Protein AF-A0A840R147-F1 (afdb_monomer_lite)

Secondary structure (DSSP, 8-state):
-PPPEEEEETTEEEEE---S-TTSPP----PPTT--GGGS-HHHHHHHH-

Sequence (50 aa):
MNTEKRIKVGDIELAVQEFGDAGHQAIVLIMGLGMPMVSWPESFCVALAA

pLDDT: mean 93.47, std 7.82, range [50.25, 98.19]

InterPro domains:
  IPR029058 Alpha/Beta hydrolase fold [G3DSA:3.40.50.1820] (3-50)
  IPR029058 Alpha/Beta hydrolase fold [S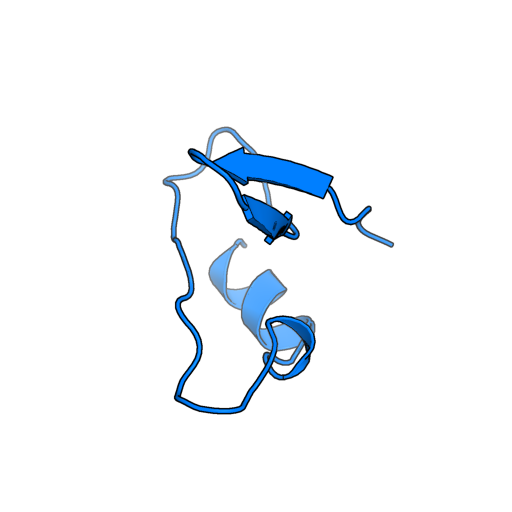SF53474] (3-48)

Structure (mmCIF, N/CA/C/O backbone):
data_AF-A0A840R147-F1
#
_entry.id   AF-A0A840R147-F1
#
loop_
_atom_site.group_PDB
_atom_site.id
_atom_site.type_symbol
_atom_site.label_atom_id
_atom_site.label_alt_id
_atom_site.label_comp_id
_atom_site.label_asym_id
_atom_site.label_entity_id
_atom_site.label_seq_id
_atom_site.pdbx_PDB_ins_code
_atom_site.Cartn_x
_atom_site.Cartn_y
_atom_site.Cartn_z
_atom_site.occupancy
_atom_site.B_iso_or_equiv
_atom_site.auth_seq_id
_atom_site.auth_comp_id
_atom_site.auth_asym_id
_atom_site.auth_atom_id
_atom_site.pdbx_PDB_model_num
ATOM 1 N N . MET A 1 1 ? 12.553 6.992 5.438 1.00 50.25 1 MET A N 1
ATOM 2 C CA . MET A 1 1 ? 12.303 5.538 5.457 1.00 50.25 1 MET A CA 1
ATOM 3 C C . MET A 1 1 ? 10.927 5.363 6.060 1.00 50.25 1 MET A C 1
ATOM 5 O O . MET A 1 1 ? 10.778 5.580 7.257 1.00 50.25 1 MET A O 1
ATOM 9 N N . ASN A 1 2 ? 9.912 5.162 5.222 1.00 65.50 2 ASN A N 1
ATOM 10 C CA . ASN A 1 2 ? 8.533 5.078 5.697 1.00 65.50 2 ASN A CA 1
ATOM 11 C C . ASN A 1 2 ? 8.314 3.707 6.337 1.00 65.50 2 ASN A C 1
ATOM 13 O O . ASN A 1 2 ? 8.828 2.701 5.852 1.00 65.50 2 ASN A O 1
ATOM 17 N N . THR A 1 3 ? 7.595 3.681 7.453 1.00 81.81 3 THR A N 1
ATOM 18 C CA . THR A 1 3 ? 7.385 2.458 8.229 1.00 81.81 3 THR A CA 1
ATOM 19 C C . THR A 1 3 ? 6.173 1.703 7.692 1.00 81.81 3 THR A C 1
ATOM 21 O O . THR A 1 3 ? 5.089 2.279 7.578 1.00 81.81 3 THR A O 1
ATOM 24 N N . GLU A 1 4 ? 6.347 0.415 7.395 1.00 91.38 4 GLU A N 1
ATOM 25 C CA . GLU A 1 4 ? 5.240 -0.505 7.111 1.00 91.38 4 GLU A CA 1
ATOM 26 C C . GLU A 1 4 ? 4.285 -0.580 8.313 1.00 91.38 4 GLU A C 1
ATOM 28 O O . GLU A 1 4 ? 4.710 -0.671 9.468 1.00 91.38 4 GLU A O 1
ATOM 33 N N . LYS A 1 5 ? 2.981 -0.578 8.038 1.00 94.12 5 LYS A N 1
ATOM 34 C CA . LYS A 1 5 ? 1.917 -0.818 9.014 1.00 94.12 5 LYS A CA 1
ATOM 35 C C . LYS A 1 5 ? 1.206 -2.127 8.685 1.00 94.12 5 LYS A C 1
ATOM 37 O O . LYS A 1 5 ? 1.108 -2.516 7.524 1.00 94.12 5 LYS A O 1
ATOM 42 N N . ARG A 1 6 ? 0.650 -2.779 9.706 1.00 96.19 6 ARG A N 1
ATOM 43 C CA . ARG A 1 6 ? -0.227 -3.945 9.543 1.00 96.19 6 ARG A CA 1
ATOM 44 C C . ARG A 1 6 ? -1.654 -3.600 9.940 1.00 96.19 6 ARG A C 1
ATOM 46 O O . ARG A 1 6 ? -1.872 -2.976 10.976 1.00 96.19 6 ARG A O 1
ATOM 53 N N . ILE A 1 7 ? -2.610 -4.000 9.109 1.00 96.81 7 ILE A N 1
ATOM 54 C CA . ILE A 1 7 ? -4.041 -3.756 9.303 1.00 96.81 7 ILE A CA 1
ATOM 55 C C . ILE A 1 7 ? -4.772 -5.099 9.307 1.00 96.81 7 ILE A C 1
ATOM 57 O O . ILE A 1 7 ? -4.686 -5.859 8.344 1.00 96.81 7 ILE A O 1
ATOM 61 N N . LYS A 1 8 ? -5.519 -5.388 10.378 1.00 97.75 8 LYS A N 1
ATOM 62 C CA . LYS A 1 8 ? -6.369 -6.583 10.474 1.00 97.75 8 LYS A CA 1
ATOM 63 C C . LYS A 1 8 ? -7.672 -6.366 9.700 1.00 97.75 8 LYS A C 1
ATOM 65 O O . LYS A 1 8 ? -8.377 -5.391 9.948 1.00 97.75 8 LYS A O 1
ATOM 70 N N . VAL A 1 9 ? -8.010 -7.289 8.801 1.00 97.50 9 VAL A N 1
ATOM 71 C CA . VAL A 1 9 ? -9.259 -7.284 8.026 1.00 97.50 9 VAL A CA 1
ATOM 72 C C . VAL A 1 9 ? -9.868 -8.683 8.069 1.00 97.50 9 VAL A C 1
ATOM 74 O O . VAL A 1 9 ? -9.346 -9.609 7.454 1.00 97.50 9 VAL A O 1
ATOM 77 N N . GLY A 1 10 ? -10.963 -8.852 8.816 1.00 97.44 10 GLY A N 1
ATOM 78 C CA . GLY A 1 10 ? -11.541 -10.177 9.064 1.00 97.44 10 GLY A CA 1
ATOM 79 C C . GLY A 1 10 ? -10.493 -11.117 9.660 1.00 97.44 10 GLY A C 1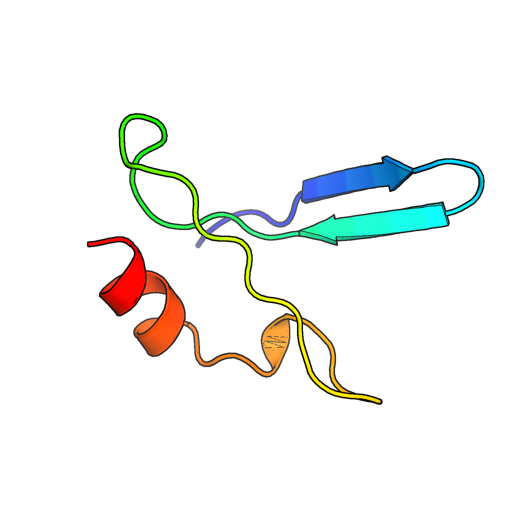
ATOM 80 O O . GLY A 1 10 ? -9.893 -10.800 10.685 1.00 97.44 10 GLY A O 1
ATOM 81 N N . ASP A 1 11 ? -10.219 -12.227 8.979 1.00 98.19 11 ASP A N 1
ATOM 82 C CA . ASP A 1 11 ? -9.253 -13.228 9.437 1.00 98.19 11 ASP A CA 1
ATOM 83 C C . ASP A 1 11 ? -7.816 -12.985 8.944 1.00 98.19 11 ASP A C 1
ATOM 85 O O . ASP A 1 11 ? -6.888 -13.632 9.430 1.00 98.19 11 ASP A O 1
ATOM 89 N N . ILE A 1 12 ? -7.578 -11.999 8.070 1.00 97.56 12 ILE A N 1
ATOM 90 C CA . ILE A 1 12 ? -6.256 -11.724 7.476 1.00 97.56 12 ILE A CA 1
ATOM 91 C C . ILE A 1 12 ? -5.611 -10.444 8.024 1.00 97.56 12 ILE A C 1
ATOM 93 O O . ILE A 1 12 ? -6.296 -9.563 8.541 1.00 97.56 12 ILE A O 1
ATOM 97 N N . GLU A 1 13 ? -4.286 -10.333 7.912 1.00 97.69 13 GLU A N 1
ATOM 98 C CA . GLU A 1 13 ? -3.543 -9.082 8.112 1.00 97.69 13 GLU A CA 1
ATOM 99 C C . GLU A 1 13 ? -2.947 -8.610 6.786 1.00 97.69 13 GLU A C 1
ATOM 101 O O . G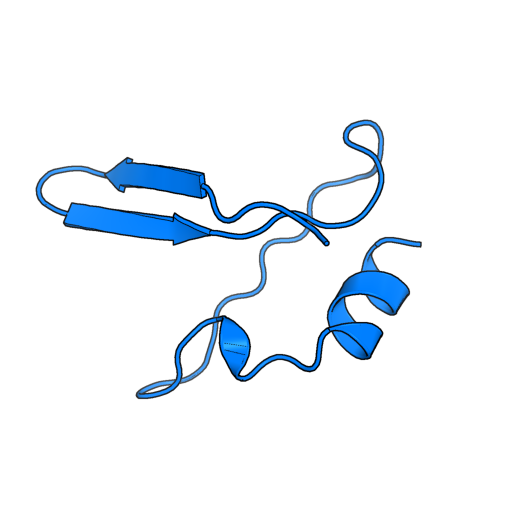LU A 1 13 ? -2.330 -9.385 6.057 1.00 97.69 13 GLU A O 1
ATOM 106 N N . LEU A 1 14 ? -3.126 -7.325 6.492 1.00 95.75 14 LEU A N 1
ATOM 107 C CA . LEU A 1 14 ? -2.565 -6.658 5.327 1.00 95.75 14 LEU A CA 1
ATOM 108 C C . LEU A 1 14 ? -1.381 -5.799 5.758 1.00 95.75 14 LEU A C 1
ATOM 110 O O . LEU A 1 14 ? -1.519 -4.954 6.643 1.00 95.75 14 LEU A O 1
ATOM 114 N N . ALA A 1 15 ? -0.238 -5.991 5.107 1.00 95.50 15 ALA A N 1
ATOM 115 C CA . ALA A 1 15 ? 0.863 -5.042 5.161 1.00 95.50 15 ALA A CA 1
ATOM 116 C C . ALA A 1 15 ? 0.563 -3.872 4.217 1.00 95.50 15 ALA A C 1
ATOM 118 O O . ALA A 1 15 ? 0.183 -4.082 3.063 1.00 95.50 15 ALA A O 1
ATOM 119 N N . VAL A 1 16 ? 0.719 -2.649 4.715 1.00 95.12 16 VAL A N 1
ATOM 120 C CA . VAL A 1 16 ? 0.527 -1.416 3.950 1.00 95.12 16 VAL A CA 1
ATOM 121 C C . VAL A 1 16 ? 1.644 -0.425 4.245 1.00 95.12 16 VAL A C 1
ATOM 123 O O . VAL A 1 16 ? 2.253 -0.440 5.315 1.00 95.12 16 VAL A O 1
ATOM 126 N N . GLN A 1 17 ? 1.875 0.487 3.310 1.00 95.06 17 GLN A N 1
ATOM 127 C CA . GLN A 1 17 ? 2.784 1.609 3.481 1.00 95.06 17 GLN A CA 1
ATOM 128 C C . GLN A 1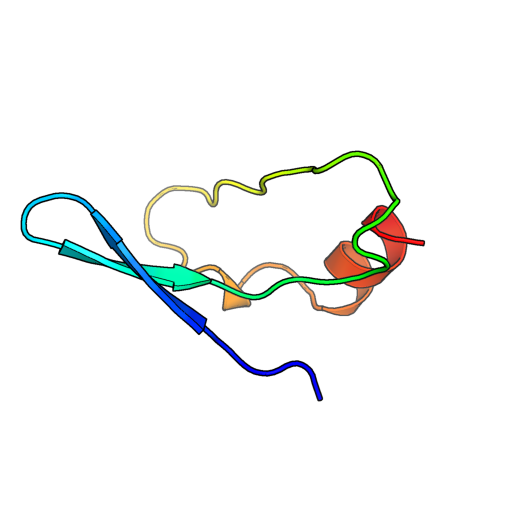 17 ? 2.125 2.866 2.919 1.00 95.06 17 GLN A C 1
ATOM 130 O O . GLN A 1 17 ? 1.541 2.840 1.837 1.00 95.06 17 GLN A O 1
ATOM 135 N N . GLU A 1 18 ? 2.210 3.956 3.673 1.00 94.44 18 GLU A N 1
ATOM 136 C CA . GLU A 1 18 ? 1.657 5.257 3.298 1.00 94.44 18 GLU A CA 1
ATOM 137 C C . GLU A 1 18 ? 2.777 6.200 2.838 1.00 94.44 18 GLU A C 1
ATOM 139 O O . GLU A 1 18 ? 3.922 6.107 3.298 1.00 94.44 18 GLU A O 1
ATOM 144 N N . PHE A 1 19 ? 2.432 7.122 1.941 1.00 94.50 19 PHE A N 1
ATOM 145 C CA . PHE A 1 19 ? 3.310 8.158 1.399 1.00 94.50 19 PHE A CA 1
ATOM 146 C C . PHE A 1 19 ? 2.572 9.502 1.389 1.00 94.50 19 PHE A C 1
ATOM 148 O O . PHE A 1 19 ? 1.350 9.523 1.266 1.00 94.50 19 PHE A O 1
ATOM 155 N N . GLY A 1 20 ? 3.320 10.605 1.475 1.00 93.88 20 GLY A N 1
ATOM 156 C CA . GLY A 1 20 ? 2.769 11.964 1.440 1.00 93.88 20 GLY A CA 1
ATOM 157 C C . GLY A 1 20 ? 2.195 12.452 2.770 1.00 93.88 20 GLY A C 1
ATOM 158 O O . GLY A 1 20 ? 2.531 11.935 3.838 1.00 93.88 20 GLY A O 1
ATOM 159 N N . ASP A 1 21 ? 1.357 13.485 2.683 1.00 94.00 21 ASP A N 1
ATOM 160 C CA . ASP A 1 21 ? 0.696 14.135 3.816 1.00 94.00 21 ASP A CA 1
ATOM 161 C C . ASP A 1 21 ? -0.724 13.586 4.032 1.00 94.00 21 ASP A C 1
ATOM 163 O O . ASP A 1 21 ? -1.479 13.375 3.083 1.00 94.00 21 ASP A O 1
ATOM 167 N N . ALA A 1 22 ? -1.113 13.375 5.292 1.00 92.19 22 ALA A N 1
ATOM 168 C CA . ALA A 1 22 ? -2.420 12.812 5.642 1.00 92.19 22 ALA A CA 1
ATOM 169 C C . ALA A 1 22 ? -3.607 13.760 5.366 1.00 92.19 22 ALA A C 1
ATOM 171 O O . ALA A 1 22 ? -4.755 13.321 5.383 1.00 92.19 22 ALA A O 1
ATOM 172 N N . GLY A 1 23 ? -3.348 15.049 5.136 1.00 95.44 23 GLY A N 1
ATOM 173 C CA . GLY A 1 23 ? -4.328 16.045 4.716 1.00 95.44 23 GLY A CA 1
ATOM 174 C C . GLY A 1 23 ? -4.610 16.051 3.210 1.00 95.44 23 GLY A C 1
ATOM 175 O O . GLY A 1 23 ? -5.579 16.684 2.788 1.00 95.44 23 GLY A O 1
ATOM 176 N N . HIS A 1 24 ? -3.807 15.360 2.392 1.00 95.25 24 HIS A N 1
ATOM 177 C CA . HIS A 1 24 ? -4.081 15.183 0.963 1.00 95.25 24 HIS A CA 1
ATOM 178 C C . HIS A 1 24 ? -5.215 14.172 0.719 1.00 95.25 24 HIS A C 1
ATOM 180 O O . HIS A 1 24 ? -5.561 13.355 1.574 1.00 95.25 24 HIS A O 1
ATOM 186 N N . GLN A 1 25 ? -5.810 14.205 -0.478 1.00 96.19 25 GLN A N 1
ATOM 187 C CA . GLN A 1 25 ? -6.810 13.210 -0.868 1.00 96.19 25 GLN A CA 1
ATOM 188 C C . GLN A 1 25 ? -6.178 11.811 -0.935 1.00 96.19 25 GLN A C 1
ATOM 190 O O . GLN A 1 25 ? -5.163 11.612 -1.599 1.00 96.19 25 GLN A O 1
ATOM 195 N N . ALA A 1 26 ? -6.817 10.826 -0.303 1.00 96.25 26 ALA A N 1
ATOM 196 C CA . ALA A 1 26 ? -6.317 9.456 -0.284 1.00 96.25 26 ALA A CA 1
ATOM 197 C C . ALA A 1 26 ? -6.383 8.778 -1.667 1.00 96.25 26 ALA A C 1
ATOM 199 O O . ALA A 1 26 ? -7.397 8.844 -2.366 1.00 96.25 26 ALA A O 1
ATOM 200 N N . ILE A 1 27 ? -5.317 8.051 -2.011 1.00 96.44 27 ILE A N 1
ATOM 201 C CA . ILE A 1 27 ? -5.226 7.155 -3.171 1.00 96.44 27 ILE A CA 1
ATOM 202 C C . ILE A 1 27 ? -4.806 5.775 -2.663 1.00 96.44 27 ILE A C 1
ATOM 204 O O . ILE A 1 27 ? -3.842 5.654 -1.910 1.00 96.44 27 ILE A O 1
ATOM 208 N N . VAL A 1 28 ? -5.510 4.726 -3.092 1.00 96.25 28 VAL A N 1
ATOM 209 C CA . VAL A 1 28 ? -5.167 3.336 -2.763 1.00 96.25 28 VAL A CA 1
ATOM 210 C C . VAL A 1 28 ? -4.661 2.636 -4.016 1.00 96.25 28 VAL A C 1
ATOM 212 O O . VAL A 1 28 ? -5.391 2.496 -4.996 1.00 96.25 28 VAL A O 1
ATOM 215 N N . LEU A 1 29 ? -3.412 2.174 -3.978 1.00 96.88 29 LEU A N 1
ATOM 216 C CA . LEU A 1 29 ? -2.827 1.383 -5.054 1.00 96.88 29 LEU A CA 1
ATOM 217 C C . LEU A 1 29 ? -3.098 -0.104 -4.813 1.00 96.88 29 LEU A C 1
ATOM 219 O O . LEU A 1 29 ? -2.655 -0.669 -3.814 1.00 96.88 29 LEU A O 1
ATOM 223 N N . ILE A 1 30 ? -3.794 -0.747 -5.750 1.00 95.38 30 ILE A N 1
ATOM 224 C CA . ILE A 1 30 ? -4.058 -2.189 -5.729 1.00 95.38 30 ILE A CA 1
ATOM 225 C C . ILE A 1 30 ? -3.165 -2.856 -6.771 1.00 95.38 30 ILE A C 1
ATOM 227 O O . ILE A 1 30 ? -3.230 -2.536 -7.956 1.00 95.38 30 ILE A O 1
ATOM 231 N N . MET A 1 31 ? -2.299 -3.757 -6.315 1.00 94.94 31 MET A N 1
ATOM 232 C CA . MET A 1 31 ? -1.338 -4.438 -7.176 1.00 94.94 31 MET A CA 1
ATOM 233 C C . MET A 1 31 ? -2.004 -5.521 -8.040 1.00 94.94 31 MET A C 1
ATOM 235 O O . MET A 1 31 ? -3.049 -6.070 -7.688 1.00 94.94 31 MET A O 1
ATOM 239 N N . GLY A 1 32 ? -1.371 -5.841 -9.170 1.00 94.50 32 GLY A N 1
ATOM 240 C CA . GLY A 1 32 ? -1.745 -6.975 -10.012 1.00 94.50 32 GLY A CA 1
ATOM 241 C C . GLY A 1 32 ? -1.471 -8.339 -9.365 1.00 94.50 32 GLY A C 1
ATOM 242 O O . GLY A 1 32 ? -0.745 -8.461 -8.377 1.00 94.50 32 GLY A O 1
ATOM 243 N N . LEU A 1 33 ? -2.052 -9.384 -9.956 1.00 95.56 33 LEU A N 1
ATOM 244 C CA . LEU A 1 33 ? -1.945 -10.763 -9.477 1.00 95.56 33 LEU A CA 1
ATOM 245 C C . LEU A 1 33 ? -0.481 -11.201 -9.288 1.00 95.56 33 LEU A C 1
ATOM 247 O O . LEU A 1 33 ? 0.338 -11.057 -10.191 1.00 95.56 33 LEU A O 1
ATOM 251 N N . GLY A 1 34 ? -0.179 -11.792 -8.129 1.00 93.62 34 GLY A N 1
ATOM 252 C CA . GLY A 1 34 ? 1.124 -12.399 -7.835 1.00 93.62 34 GLY A CA 1
ATOM 253 C C . GLY A 1 34 ? 2.227 -11.425 -7.411 1.00 93.62 34 GLY A C 1
ATOM 254 O O . GLY A 1 34 ? 3.321 -11.883 -7.090 1.00 93.62 34 GLY A O 1
ATOM 255 N N . MET A 1 35 ? 1.956 -10.118 -7.362 1.00 94.94 35 MET A N 1
ATOM 256 C CA . MET A 1 35 ? 2.949 -9.107 -6.992 1.00 94.94 35 MET A CA 1
ATOM 257 C C . MET A 1 35 ? 2.583 -8.425 -5.656 1.00 94.94 35 MET A C 1
ATOM 259 O O . MET A 1 35 ? 1.424 -8.055 -5.456 1.00 94.94 35 MET A O 1
ATOM 263 N N . PRO A 1 36 ? 3.538 -8.248 -4.723 1.00 93.81 36 PRO A N 1
ATOM 264 C CA . PRO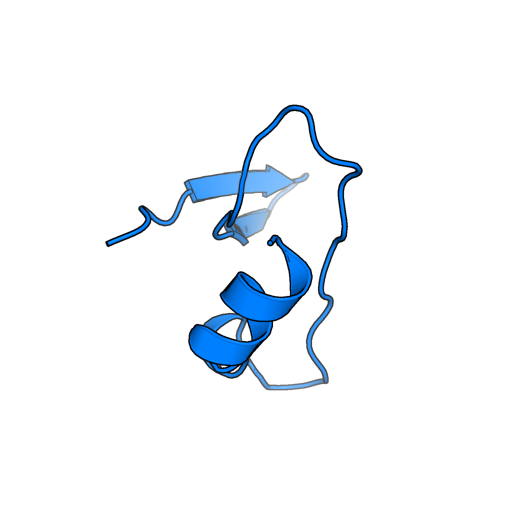 A 1 36 ? 3.318 -7.527 -3.464 1.00 93.81 36 PRO A CA 1
ATOM 265 C C . PRO A 1 36 ? 3.424 -5.999 -3.630 1.00 93.81 36 PRO A C 1
ATOM 267 O O . PRO A 1 36 ? 3.913 -5.511 -4.645 1.00 93.81 36 PRO A O 1
ATOM 270 N N . MET A 1 37 ? 3.054 -5.224 -2.596 1.00 93.00 37 MET A N 1
ATOM 271 C CA . MET A 1 37 ? 3.101 -3.746 -2.623 1.00 93.00 37 MET A CA 1
ATOM 272 C C . MET A 1 37 ? 4.476 -3.174 -3.008 1.00 93.00 37 MET A C 1
ATOM 274 O O . MET A 1 37 ? 4.549 -2.148 -3.677 1.00 93.00 37 MET A O 1
ATOM 278 N N . VAL A 1 38 ? 5.561 -3.867 -2.637 1.00 92.31 38 VAL A N 1
ATOM 279 C C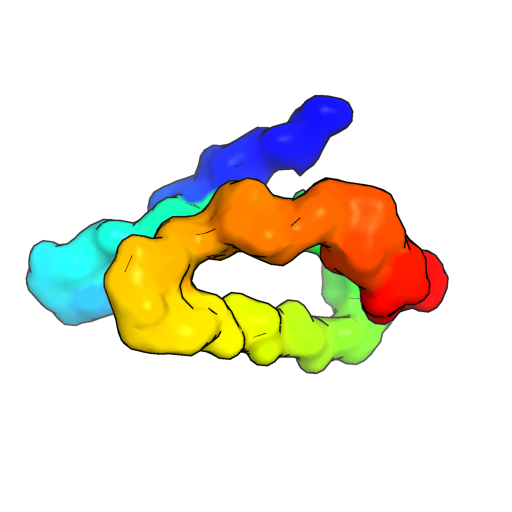A . VAL A 1 38 ? 6.950 -3.445 -2.892 1.00 92.31 38 VAL A CA 1
ATOM 280 C C . VAL A 1 38 ? 7.339 -3.479 -4.370 1.00 92.31 38 VAL A C 1
ATOM 282 O O . VAL A 1 38 ? 8.410 -3.006 -4.731 1.00 92.31 38 VAL A O 1
ATOM 285 N N . SER A 1 39 ? 6.498 -4.046 -5.242 1.00 95.06 39 SER A N 1
ATOM 286 C CA . SER A 1 39 ? 6.734 -3.990 -6.687 1.00 95.06 39 SER A CA 1
ATOM 287 C C . SER A 1 39 ? 6.361 -2.639 -7.303 1.00 95.06 39 SER A C 1
ATOM 289 O O . SER A 1 39 ? 6.746 -2.384 -8.441 1.00 95.06 39 SER A O 1
ATOM 291 N N . TRP A 1 40 ? 5.672 -1.755 -6.570 1.00 95.31 40 TRP A N 1
ATOM 292 C CA . TRP A 1 40 ? 5.576 -0.348 -6.953 1.00 95.31 40 TRP A CA 1
ATOM 293 C C . TRP A 1 40 ? 6.904 0.351 -6.636 1.00 95.31 40 TRP A C 1
ATOM 295 O O . TRP A 1 40 ? 7.337 0.314 -5.482 1.00 95.31 40 TRP A O 1
ATOM 305 N N . PRO A 1 41 ? 7.556 1.016 -7.609 1.00 95.06 41 PRO A N 1
ATOM 306 C CA . PRO A 1 41 ? 8.746 1.806 -7.320 1.00 95.06 41 PRO A CA 1
ATOM 307 C C . PRO A 1 41 ? 8.428 2.910 -6.307 1.00 95.06 41 PRO A C 1
ATOM 309 O O . PRO A 1 41 ? 7.477 3.666 -6.494 1.00 95.06 41 PRO A O 1
ATOM 312 N N . GLU A 1 42 ? 9.243 3.053 -5.263 1.00 94.06 42 GLU A N 1
ATOM 313 C CA . GLU A 1 42 ? 9.010 4.066 -4.223 1.00 94.06 42 GLU A CA 1
ATOM 314 C C . GLU A 1 42 ? 8.909 5.483 -4.808 1.00 94.06 42 GLU A C 1
ATOM 316 O O . GLU A 1 42 ? 8.027 6.251 -4.432 1.00 94.06 42 GLU A O 1
ATOM 321 N N . SER A 1 43 ? 9.749 5.806 -5.796 1.00 95.50 43 SER A N 1
ATOM 322 C CA . SER A 1 43 ? 9.716 7.096 -6.493 1.00 95.50 43 SER A CA 1
ATOM 323 C C . SER A 1 43 ? 8.384 7.371 -7.194 1.00 95.50 43 SER A C 1
ATOM 325 O O . SER A 1 43 ? 7.953 8.520 -7.240 1.00 95.50 43 SER A O 1
ATOM 327 N N . PHE A 1 44 ? 7.709 6.337 -7.702 1.00 96.00 44 PHE A N 1
ATOM 328 C CA . PHE A 1 44 ? 6.376 6.462 -8.288 1.00 96.00 44 PHE A CA 1
ATOM 329 C C . PHE A 1 44 ? 5.329 6.778 -7.214 1.00 96.00 44 PHE A C 1
ATOM 331 O O . PHE A 1 44 ? 4.546 7.710 -7.382 1.00 96.00 44 PHE A O 1
ATOM 338 N N . CYS A 1 45 ? 5.357 6.064 -6.085 1.00 95.75 45 CYS A N 1
ATOM 339 C CA . CYS A 1 45 ? 4.454 6.323 -4.963 1.00 95.75 45 CYS A CA 1
ATOM 340 C C . CYS A 1 45 ? 4.638 7.736 -4.389 1.00 95.75 45 CYS A C 1
ATOM 342 O O . CYS A 1 45 ? 3.656 8.426 -4.133 1.00 95.75 45 CYS A O 1
ATOM 344 N N . VAL A 1 46 ? 5.887 8.188 -4.231 1.00 95.06 46 VAL A N 1
ATOM 345 C CA . VAL A 1 46 ? 6.204 9.544 -3.755 1.00 95.06 46 VAL A CA 1
ATOM 346 C C . VAL A 1 46 ? 5.739 10.604 -4.753 1.00 95.06 46 VAL A C 1
ATOM 348 O O . VAL A 1 46 ? 5.181 11.610 -4.333 1.00 95.06 46 VAL A O 1
ATOM 351 N N . ALA A 1 47 ? 5.910 10.379 -6.059 1.00 96.44 47 ALA A N 1
ATOM 352 C CA . ALA A 1 47 ? 5.459 11.321 -7.083 1.00 96.44 47 ALA A CA 1
ATOM 353 C C . ALA A 1 47 ? 3.929 11.473 -7.127 1.00 96.44 47 ALA A C 1
ATOM 355 O O . ALA A 1 47 ? 3.439 12.565 -7.389 1.00 96.44 47 ALA A O 1
ATOM 356 N N . LEU A 1 48 ? 3.177 10.400 -6.861 1.00 96.38 48 LEU A N 1
ATOM 357 C CA . LEU A 1 48 ? 1.714 10.456 -6.750 1.00 96.38 48 LEU A CA 1
ATOM 358 C C . LEU A 1 48 ? 1.224 11.174 -5.488 1.00 96.38 48 LEU A C 1
ATOM 360 O O . LEU A 1 48 ? 0.106 11.681 -5.480 1.00 96.38 48 LEU A O 1
ATOM 364 N N . ALA A 1 49 ? 2.024 11.157 -4.423 1.00 95.38 49 ALA A N 1
ATOM 365 C CA . ALA A 1 49 ? 1.654 11.685 -3.114 1.00 95.38 49 ALA A CA 1
ATOM 366 C C . ALA A 1 49 ? 2.115 13.139 -2.872 1.00 95.38 49 ALA A C 1
ATOM 368 O O . ALA A 1 49 ? 1.827 13.689 -1.802 1.00 95.38 49 ALA A O 1
ATOM 369 N N . ALA A 1 50 ? 2.861 13.707 -3.828 1.00 90.12 50 ALA A N 1
ATOM 370 C CA . ALA A 1 50 ? 3.421 15.059 -3.803 1.00 90.12 50 ALA A CA 1
ATOM 371 C C . ALA A 1 50 ? 2.367 16.162 -3.974 1.00 90.12 50 ALA A C 1
ATOM 373 O O . ALA A 1 50 ? 1.333 15.914 -4.634 1.00 90.12 50 ALA A O 1
#

Radius of gyration: 11.76 Å; chains: 1; bounding box: 24×29×20 Å

Organism: NCBI:txid641702

Foldseek 3Di:
DWDWDWDDDPPDIDIDTAEADPPDDDDDDDDDPPDHPPVPDPVNRNVVRD